Protein AF-A0A2M9P8L9-F1 (afdb_monomer)

Secondary structure (DSSP, 8-state):
--S-SSHHHHHHHHHT---TTTGGG--S-EEEEEETT-GGGTTHHHHHHH-SS-EEEEEE-TTTT--SGGGGGGHHHHHHHHHHHHHHHHT---

Nearest PDB structures (foldseek):
  3fnb-assembly1_B  TM=8.018E-01  e=5.388E-02  Streptococcus mutans UA159
  2dff-assembly1_A  TM=2.702E-01  e=1.595E+00  Thermococcus kodakarensis KOD1
  5o22-assembly1_B  TM=3.209E-01  e=7.350E+00  Escherichia coli K-12
  3v4n-assembly1_A  TM=2.638E-01  e=7.350E+00  Enterococcus faecalis

Solvent-accessible surface area (backbone atoms only — not comparable to full-atom values): 5661 Å² total; per-residue (Å²): 129,94,86,61,97,45,70,68,57,46,50,54,57,55,71,66,73,66,63,80,95,45,48,78,71,55,84,63,79,42,84,40,65,33,23,73,67,18,80,87,30,66,58,41,65,61,50,50,73,59,41,78,49,60,59,46,80,48,80,30,38,62,91,72,44,17,7,39,61,90,20,67,79,26,50,69,62,51,49,54,55,53,49,52,50,47,34,67,72,72,60,65,71,128

pLDDT: mean 93.25, std 9.29, range [46.22, 98.19]

Foldseek 3Di:
DQPDDDDVVVVVVVVPPDCPPPLAVDDAEEEAEAAQAAPVRPCRVVSQVSHPDHYHYYYHYVVNCQRDHNRVRCVVVVCVVVVVVVCVRVVVDD

Structure (mmCIF, N/CA/C/O backbone):
data_AF-A0A2M9P8L9-F1
#
_entry.id   AF-A0A2M9P8L9-F1
#
loop_
_atom_site.group_PDB
_atom_site.id
_atom_site.type_symbol
_atom_site.label_atom_id
_atom_site.label_alt_id
_atom_site.label_comp_id
_atom_site.label_asym_id
_atom_site.label_entity_id
_atom_site.label_seq_id
_atom_site.pdbx_PDB_ins_code
_atom_site.Cartn_x
_atom_site.Cartn_y
_atom_site.Cartn_z
_atom_site.occupancy
_atom_site.B_iso_or_equiv
_atom_site.auth_seq_id
_atom_site.auth_comp_id
_atom_site.auth_asym_id
_atom_site.auth_atom_id
_atom_site.pdbx_PDB_model_num
ATOM 1 N N . MET A 1 1 ? 18.464 -10.864 -5.844 1.00 56.91 1 MET A N 1
ATOM 2 C CA . MET A 1 1 ? 19.270 -10.375 -6.985 1.00 56.91 1 MET A CA 1
ATOM 3 C C . MET A 1 1 ? 18.644 -10.960 -8.244 1.00 56.91 1 MET A C 1
ATOM 5 O O . MET A 1 1 ? 18.354 -12.146 -8.219 1.00 56.91 1 MET A O 1
ATOM 9 N N . GLN A 1 2 ? 18.341 -10.156 -9.269 1.00 66.50 2 GLN A N 1
ATOM 10 C CA . GLN A 1 2 ? 17.488 -10.532 -10.419 1.00 66.50 2 GLN A CA 1
ATOM 11 C C . GLN A 1 2 ? 18.116 -11.552 -11.406 1.00 66.50 2 GLN A C 1
ATOM 13 O O . GLN A 1 2 ? 17.619 -11.706 -12.512 1.00 66.50 2 GLN A O 1
ATOM 18 N N . GLY A 1 3 ? 19.186 -12.264 -11.022 1.00 85.06 3 GLY A N 1
ATOM 19 C CA . GLY A 1 3 ? 19.778 -13.350 -11.821 1.00 85.06 3 GLY A CA 1
ATOM 20 C C . GLY A 1 3 ? 20.474 -12.925 -13.120 1.00 85.06 3 GLY A C 1
ATOM 21 O O . GLY A 1 3 ? 20.647 -13.764 -13.993 1.00 85.06 3 GLY A O 1
ATOM 22 N N . VAL A 1 4 ? 20.842 -11.648 -13.255 1.00 92.06 4 VAL A N 1
ATOM 23 C CA . VAL A 1 4 ? 21.519 -11.077 -14.433 1.00 92.06 4 VAL A CA 1
ATOM 24 C C . VAL A 1 4 ? 22.966 -10.700 -14.113 1.00 92.06 4 VAL A C 1
ATOM 26 O O . VAL A 1 4 ? 23.276 -10.331 -12.978 1.00 92.06 4 VAL A O 1
ATOM 29 N N . ASP A 1 5 ? 23.835 -10.761 -15.121 1.00 91.62 5 ASP A N 1
ATOM 30 C CA . ASP A 1 5 ? 25.294 -10.730 -14.935 1.00 91.62 5 ASP A CA 1
ATOM 31 C C . ASP A 1 5 ? 25.926 -9.336 -15.066 1.00 91.62 5 ASP A C 1
ATOM 33 O O . ASP A 1 5 ? 27.122 -9.164 -14.822 1.00 91.62 5 ASP A O 1
ATOM 37 N N . ASN A 1 6 ? 25.156 -8.318 -15.462 1.00 92.62 6 ASN A N 1
ATOM 38 C CA . ASN A 1 6 ? 25.672 -6.963 -15.634 1.00 92.62 6 ASN A CA 1
ATOM 39 C C . ASN A 1 6 ? 24.650 -5.878 -15.259 1.00 92.62 6 ASN A C 1
ATOM 41 O O . ASN A 1 6 ? 23.447 -6.113 -15.144 1.00 92.62 6 ASN A O 1
ATOM 45 N N . LEU A 1 7 ? 25.166 -4.663 -15.052 1.00 92.69 7 LEU A N 1
ATOM 46 C CA . LEU A 1 7 ? 24.383 -3.514 -14.600 1.00 92.69 7 LEU A CA 1
ATOM 47 C C . LEU A 1 7 ? 23.314 -3.089 -15.613 1.00 92.69 7 LEU A C 1
ATOM 49 O O . LEU A 1 7 ? 22.218 -2.710 -15.211 1.00 92.69 7 LEU A O 1
ATOM 53 N N . THR A 1 8 ? 23.620 -3.139 -16.908 1.00 94.81 8 THR A N 1
ATOM 54 C CA . THR A 1 8 ? 22.683 -2.709 -17.951 1.00 94.81 8 THR A CA 1
ATOM 55 C C . THR A 1 8 ? 21.461 -3.622 -17.986 1.00 94.81 8 THR A C 1
ATOM 57 O O . THR A 1 8 ? 20.335 -3.127 -17.967 1.00 94.81 8 THR A O 1
ATOM 60 N N . ASP A 1 9 ? 21.671 -4.936 -17.927 1.00 94.25 9 ASP A N 1
ATOM 61 C CA . ASP A 1 9 ? 20.589 -5.919 -17.870 1.00 94.25 9 ASP A CA 1
ATOM 62 C C . ASP A 1 9 ? 19.797 -5.798 -16.567 1.00 94.25 9 ASP A C 1
ATOM 64 O O . ASP A 1 9 ? 18.572 -5.900 -16.574 1.00 94.25 9 ASP A O 1
ATOM 68 N N . PHE A 1 10 ? 20.467 -5.498 -15.451 1.00 93.19 10 PHE A N 1
ATOM 69 C CA . PHE A 1 10 ? 19.796 -5.233 -14.179 1.00 93.19 10 PHE A CA 1
ATOM 70 C C . PHE A 1 10 ? 18.882 -4.005 -14.241 1.00 93.19 10 PHE A C 1
ATOM 72 O O . PHE A 1 10 ? 17.762 -4.041 -13.724 1.00 93.19 10 PHE A O 1
ATOM 79 N N . ILE A 1 11 ? 19.329 -2.922 -14.881 1.00 94.62 11 ILE A N 1
ATOM 80 C CA . ILE A 1 11 ? 18.515 -1.718 -15.075 1.00 94.62 11 ILE A CA 1
ATOM 81 C C . ILE A 1 11 ? 17.327 -2.033 -15.987 1.00 94.62 11 ILE A C 1
ATOM 83 O O . ILE A 1 11 ? 16.195 -1.726 -15.623 1.00 94.62 11 ILE A O 1
ATOM 87 N N . ALA A 1 12 ? 17.560 -2.690 -17.127 1.00 93.44 12 ALA A N 1
ATOM 88 C CA . ALA A 1 12 ? 16.502 -3.047 -18.069 1.00 93.44 12 ALA A CA 1
ATOM 89 C C . ALA A 1 12 ? 15.434 -3.941 -17.419 1.00 93.44 12 ALA A C 1
ATOM 91 O O . ALA A 1 12 ? 14.239 -3.662 -17.529 1.00 93.44 12 ALA A O 1
ATOM 92 N N . ALA A 1 13 ? 15.858 -4.968 -16.678 1.00 92.94 13 ALA A N 1
ATOM 93 C CA . ALA A 1 13 ? 14.958 -5.858 -15.955 1.00 92.94 13 ALA A CA 1
ATOM 94 C C . ALA A 1 13 ? 14.189 -5.126 -14.844 1.00 92.94 13 ALA A C 1
ATOM 96 O O . ALA A 1 13 ? 12.991 -5.347 -14.679 1.00 92.94 13 ALA A O 1
ATOM 97 N N . SER A 1 14 ? 14.831 -4.193 -14.135 1.00 92.56 14 SER A N 1
ATOM 98 C CA . SER A 1 14 ? 14.160 -3.369 -13.123 1.00 92.56 14 SER A CA 1
ATOM 99 C C . SER A 1 14 ? 13.121 -2.425 -13.731 1.00 92.56 14 SER A C 1
ATOM 101 O O . SER A 1 14 ? 12.041 -2.275 -13.167 1.00 92.56 14 SER A O 1
ATOM 103 N N . CYS A 1 15 ? 13.400 -1.827 -14.893 1.00 92.50 15 CYS A N 1
ATOM 104 C CA . CYS A 1 15 ? 12.443 -0.980 -15.610 1.00 92.50 15 CYS A CA 1
ATOM 105 C C . CYS A 1 15 ? 11.215 -1.755 -16.113 1.00 92.50 15 CYS A C 1
ATOM 107 O O . CYS A 1 15 ? 10.153 -1.162 -16.266 1.00 92.50 15 CYS A O 1
ATOM 109 N N . ALA A 1 16 ? 11.339 -3.065 -16.341 1.00 92.06 16 ALA A N 1
ATOM 110 C CA . ALA A 1 16 ? 10.226 -3.916 -16.758 1.00 92.06 16 ALA A CA 1
ATOM 111 C C . ALA A 1 16 ? 9.277 -4.314 -15.606 1.00 92.06 16 ALA A C 1
ATOM 113 O O . ALA A 1 16 ? 8.229 -4.909 -15.859 1.00 92.06 16 ALA A O 1
ATOM 114 N N . LEU A 1 17 ? 9.612 -4.009 -14.344 1.00 91.44 17 LEU A N 1
ATOM 115 C CA . LEU A 1 17 ? 8.781 -4.321 -13.175 1.00 91.44 17 LEU A CA 1
ATOM 116 C C . LEU A 1 17 ? 7.647 -3.299 -13.005 1.00 91.44 17 LEU A C 1
ATOM 118 O O . LEU A 1 17 ? 7.681 -2.451 -12.113 1.00 91.44 17 LEU A O 1
ATOM 122 N N . THR A 1 18 ? 6.629 -3.398 -13.856 1.00 93.81 18 THR A N 1
ATOM 123 C CA . THR A 1 18 ? 5.430 -2.548 -13.817 1.00 93.81 18 THR A CA 1
ATOM 124 C C . THR A 1 18 ? 4.163 -3.374 -13.568 1.00 93.81 18 THR A C 1
ATOM 126 O O . THR A 1 18 ? 4.154 -4.600 -13.694 1.00 93.81 18 THR A O 1
ATOM 129 N N . LEU A 1 19 ? 3.069 -2.699 -13.198 1.00 93.12 19 LEU A N 1
ATOM 130 C CA . LEU A 1 19 ? 1.730 -3.302 -13.101 1.00 93.12 19 LEU A CA 1
ATOM 131 C C . LEU A 1 19 ? 0.919 -3.166 -14.404 1.00 93.12 19 LEU A C 1
ATOM 133 O O . LEU A 1 19 ? -0.252 -3.553 -14.445 1.00 93.12 19 LEU A O 1
ATOM 137 N N . GLU A 1 20 ? 1.519 -2.625 -15.467 1.00 92.38 20 GLU A N 1
ATOM 138 C CA . GLU A 1 20 ? 0.839 -2.341 -16.733 1.00 92.38 20 GLU A CA 1
ATOM 139 C C . GLU A 1 20 ? 0.213 -3.607 -17.327 1.00 92.38 20 GLU A C 1
ATOM 141 O O . GLU A 1 20 ? 0.858 -4.646 -17.467 1.00 92.38 20 GLU A O 1
ATOM 146 N N . GLY A 1 21 ? -1.080 -3.532 -17.649 1.00 94.06 21 GLY A N 1
ATOM 147 C CA . GLY A 1 21 ? -1.838 -4.664 -18.188 1.00 94.06 21 GLY A CA 1
ATOM 148 C C . GLY A 1 21 ? -2.088 -5.810 -17.199 1.00 94.06 21 GLY A C 1
ATOM 149 O O . GLY A 1 21 ? -2.637 -6.827 -17.608 1.00 94.06 21 GLY A O 1
ATOM 150 N N . ARG A 1 22 ? -1.707 -5.672 -15.918 1.00 95.75 22 ARG A N 1
ATOM 151 C CA . ARG A 1 22 ? -1.843 -6.724 -14.888 1.00 95.75 22 ARG A CA 1
ATOM 152 C C . ARG A 1 22 ? -2.791 -6.365 -13.751 1.00 95.75 22 ARG A C 1
ATOM 154 O O . ARG A 1 22 ? -3.267 -7.260 -13.062 1.00 95.75 22 ARG A O 1
ATOM 161 N N . VAL A 1 23 ? -3.116 -5.083 -13.563 1.00 96.44 23 VAL A N 1
ATOM 162 C CA . VAL A 1 23 ? -4.073 -4.634 -12.525 1.00 96.44 23 VAL A CA 1
ATOM 163 C C . VAL A 1 23 ? -5.419 -5.353 -12.659 1.00 96.44 23 VAL A C 1
ATOM 165 O O . VAL A 1 23 ? -6.012 -5.780 -11.668 1.00 96.44 23 VAL A O 1
ATOM 168 N N . ALA A 1 24 ? -5.855 -5.576 -13.901 1.00 95.81 24 ALA A N 1
ATOM 169 C CA . ALA A 1 24 ? -7.086 -6.279 -14.219 1.00 95.81 24 ALA A CA 1
ATOM 170 C C . ALA A 1 24 ? -7.083 -7.763 -13.827 1.00 95.81 24 ALA A C 1
ATOM 172 O O . ALA A 1 24 ? -8.143 -8.367 -13.925 1.00 95.81 24 ALA A O 1
ATOM 173 N N . ASP A 1 25 ? -5.973 -8.357 -13.382 1.00 97.00 25 ASP A N 1
ATOM 174 C CA . ASP A 1 25 ? -5.911 -9.744 -12.894 1.00 97.00 25 ASP A CA 1
ATOM 175 C C . ASP A 1 25 ? -6.099 -9.848 -11.373 1.00 97.00 25 ASP A C 1
ATOM 177 O O . ASP A 1 25 ? -6.252 -10.944 -10.833 1.00 97.00 25 ASP A O 1
ATOM 181 N N . ILE A 1 26 ? -6.121 -8.721 -10.659 1.00 97.12 26 ILE A N 1
ATOM 182 C CA . ILE A 1 26 ? -6.302 -8.697 -9.208 1.00 97.12 26 ILE A CA 1
ATOM 183 C C . ILE A 1 26 ? -7.779 -8.984 -8.888 1.00 97.12 26 ILE A C 1
ATOM 185 O O . ILE A 1 26 ? -8.689 -8.392 -9.470 1.00 97.12 26 ILE A O 1
ATOM 189 N N . ARG A 1 27 ? -8.036 -9.956 -8.003 1.00 96.12 27 ARG A N 1
ATOM 190 C CA . ARG A 1 27 ? -9.392 -10.475 -7.698 1.00 96.12 27 ARG A CA 1
ATOM 191 C C . ARG A 1 27 ? -9.750 -10.469 -6.212 1.00 96.12 27 ARG A C 1
ATOM 193 O O . ARG A 1 27 ? -10.849 -10.881 -5.856 1.00 96.12 27 ARG A O 1
ATOM 200 N N . CYS A 1 28 ? -8.840 -10.033 -5.351 1.00 96.12 28 CYS A N 1
ATOM 201 C CA . CYS A 1 28 ? -9.050 -9.939 -3.910 1.00 96.12 28 CYS A CA 1
ATOM 202 C C . CYS A 1 28 ? -9.224 -8.476 -3.472 1.00 96.12 28 CYS A C 1
ATOM 204 O O . CYS A 1 28 ? -8.831 -7.572 -4.213 1.00 96.12 28 CYS A O 1
ATOM 206 N N . PRO A 1 29 ? -9.791 -8.229 -2.276 1.00 97.31 29 PRO A N 1
ATOM 207 C CA . PRO A 1 29 ? -9.741 -6.911 -1.655 1.00 97.31 29 PRO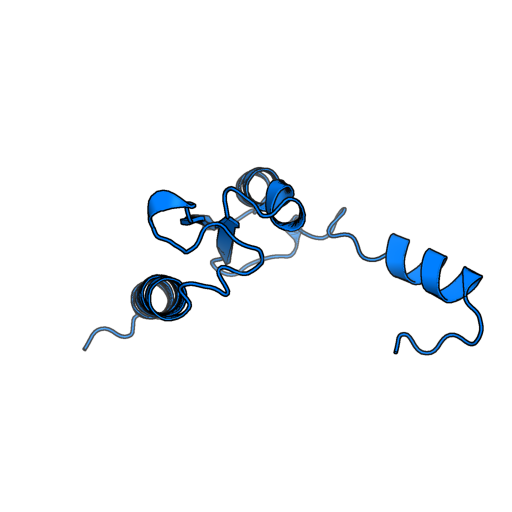 A CA 1
ATOM 208 C C . PRO A 1 29 ? -8.293 -6.440 -1.486 1.00 97.31 29 PRO A C 1
ATOM 210 O O . PRO A 1 29 ? -7.427 -7.221 -1.082 1.00 97.31 29 PRO A O 1
ATOM 213 N N . VAL A 1 30 ? -8.032 -5.164 -1.772 1.00 97.88 30 VAL A N 1
ATOM 214 C CA . VAL A 1 30 ? -6.686 -4.583 -1.705 1.00 97.88 30 VAL A CA 1
ATOM 215 C C . VAL A 1 30 ? -6.654 -3.412 -0.734 1.00 97.88 30 VAL A C 1
ATOM 217 O O . VAL A 1 30 ? -7.447 -2.477 -0.841 1.00 97.88 30 VAL A O 1
ATOM 220 N N . LEU A 1 31 ? -5.678 -3.434 0.171 1.00 98.12 31 LEU A N 1
ATOM 221 C CA . LEU A 1 31 ? -5.285 -2.278 0.964 1.00 98.12 31 LEU A CA 1
ATOM 222 C C . LEU A 1 31 ? -4.058 -1.617 0.341 1.00 98.12 31 LEU A C 1
ATOM 224 O O . LEU A 1 31 ? -3.025 -2.256 0.148 1.00 98.12 31 LEU A O 1
ATOM 228 N N . LEU A 1 32 ? -4.162 -0.322 0.078 1.00 97.81 32 LEU A N 1
ATOM 229 C CA . LEU A 1 32 ? -3.085 0.533 -0.395 1.00 97.81 32 LEU A CA 1
ATOM 230 C C . LEU A 1 32 ? -2.757 1.560 0.686 1.00 97.81 32 LEU A C 1
ATOM 232 O O . LEU A 1 32 ? -3.640 2.052 1.391 1.00 97.81 32 LEU A O 1
ATOM 236 N N . THR A 1 33 ? -1.482 1.913 0.806 1.00 97.31 33 THR A N 1
ATOM 237 C CA . THR A 1 33 ? -1.019 2.926 1.758 1.00 97.31 33 THR A CA 1
ATOM 238 C C . THR A 1 33 ? -0.238 4.006 1.034 1.00 97.31 33 THR A C 1
ATOM 240 O O . THR A 1 33 ? 0.612 3.699 0.200 1.00 97.31 33 THR A O 1
ATOM 243 N N . THR A 1 34 ? -0.474 5.259 1.399 1.00 97.50 34 THR A N 1
ATOM 244 C CA . THR A 1 34 ? 0.341 6.396 0.973 1.00 97.50 34 THR A CA 1
ATOM 245 C C . THR A 1 34 ? 0.756 7.233 2.171 1.00 97.50 34 THR A C 1
ATOM 247 O O . THR A 1 34 ? 0.005 7.356 3.140 1.00 97.50 34 THR A O 1
ATOM 250 N N . ALA A 1 35 ? 1.962 7.785 2.116 1.00 97.19 35 ALA A N 1
ATOM 251 C CA . ALA A 1 35 ? 2.510 8.640 3.154 1.00 97.19 35 ALA A CA 1
ATOM 252 C C . ALA A 1 35 ? 2.919 9.990 2.550 1.00 97.19 35 ALA A C 1
ATOM 254 O O . ALA A 1 35 ? 3.496 10.047 1.466 1.00 97.19 35 ALA A O 1
ATOM 255 N N . GLU A 1 36 ? 2.594 11.080 3.246 1.00 96.38 36 GLU A N 1
ATOM 256 C CA . GLU A 1 36 ? 2.734 12.469 2.775 1.00 96.38 36 GLU A CA 1
ATOM 257 C C . GLU A 1 36 ? 4.132 12.796 2.217 1.00 96.38 36 GLU A C 1
ATOM 259 O O . GLU A 1 36 ? 4.264 13.454 1.186 1.00 96.38 36 GLU A O 1
ATOM 264 N N . GLY A 1 37 ? 5.177 12.308 2.882 1.00 95.06 37 GLY A N 1
ATOM 265 C CA . GLY A 1 37 ? 6.578 12.482 2.518 1.00 95.06 37 GLY A CA 1
ATOM 266 C C . GLY A 1 37 ? 7.187 11.298 1.764 1.00 95.06 37 GLY A C 1
ATOM 267 O O . GLY A 1 37 ? 8.412 11.213 1.707 1.00 95.06 37 GLY A O 1
ATOM 268 N N . ASP A 1 38 ? 6.381 10.386 1.203 1.00 96.00 38 ASP A N 1
ATOM 269 C CA . ASP A 1 38 ? 6.846 9.211 0.454 1.00 96.00 38 ASP A CA 1
ATOM 270 C C . ASP A 1 38 ? 6.528 9.311 -1.050 1.00 96.00 38 ASP A C 1
ATOM 272 O O . ASP A 1 38 ? 5.440 8.916 -1.495 1.00 96.00 38 ASP A O 1
ATOM 276 N N . PRO A 1 39 ? 7.487 9.775 -1.876 1.00 94.25 39 PRO A N 1
ATOM 277 C CA . PRO A 1 39 ? 7.323 9.850 -3.322 1.00 94.25 39 PRO A CA 1
ATOM 278 C C . PRO A 1 39 ? 7.044 8.504 -3.992 1.00 94.25 39 PRO A C 1
ATOM 280 O O . PRO A 1 39 ? 6.380 8.492 -5.027 1.00 94.25 39 PRO A O 1
ATOM 283 N N . MET A 1 40 ? 7.520 7.389 -3.424 1.00 92.75 40 MET A N 1
ATOM 284 C CA . MET A 1 40 ? 7.307 6.058 -4.001 1.00 92.75 40 MET A CA 1
ATOM 285 C C . MET A 1 40 ? 5.846 5.618 -3.876 1.00 92.75 40 MET A C 1
ATOM 287 O O . MET A 1 40 ? 5.373 4.811 -4.670 1.00 92.75 40 MET A O 1
ATOM 291 N N . SER A 1 41 ? 5.106 6.189 -2.922 1.00 94.38 41 SER A N 1
ATOM 292 C CA . SER A 1 41 ? 3.701 5.854 -2.682 1.00 94.38 41 SER A CA 1
ATOM 293 C C . SER A 1 41 ? 2.704 6.641 -3.542 1.00 94.38 41 SER A C 1
ATOM 295 O O . SER A 1 41 ? 1.510 6.346 -3.517 1.00 94.38 41 SER A O 1
ATOM 297 N N . LYS A 1 42 ? 3.161 7.625 -4.333 1.00 90.94 42 LYS A N 1
ATOM 298 C CA . LYS A 1 42 ? 2.285 8.528 -5.109 1.00 90.94 42 LYS A CA 1
ATOM 299 C C . LYS A 1 42 ? 1.376 7.808 -6.111 1.00 90.94 42 LYS A C 1
ATOM 301 O O . LYS A 1 42 ? 0.302 8.311 -6.422 1.00 90.94 42 LYS A O 1
ATOM 306 N N . GLY A 1 43 ? 1.787 6.637 -6.601 1.00 94.69 43 GLY A N 1
ATOM 307 C CA . GLY A 1 43 ? 0.989 5.827 -7.527 1.00 94.69 43 GLY A CA 1
ATOM 308 C C . GLY A 1 43 ? -0.204 5.110 -6.883 1.00 94.69 43 GLY A C 1
ATOM 309 O O . GLY A 1 43 ? -1.066 4.619 -7.606 1.00 94.69 43 GLY A O 1
ATOM 310 N N . ALA A 1 44 ? -0.287 5.054 -5.548 1.00 96.25 44 ALA A N 1
ATOM 311 C CA . ALA A 1 44 ? -1.308 4.282 -4.839 1.00 96.25 44 ALA A CA 1
ATOM 312 C C . ALA A 1 44 ? -2.740 4.736 -5.163 1.00 96.25 44 ALA A C 1
ATOM 314 O O . ALA A 1 44 ? -3.623 3.903 -5.325 1.00 96.25 44 ALA A O 1
ATOM 315 N N . GLU A 1 45 ? -2.980 6.042 -5.296 1.00 95.25 45 GLU A N 1
ATOM 316 C CA . GLU A 1 45 ? -4.308 6.572 -5.634 1.00 95.25 45 GLU A CA 1
ATOM 317 C C . GLU A 1 45 ? -4.768 6.181 -7.035 1.00 95.25 45 GLU A C 1
ATOM 319 O O . GLU A 1 45 ? -5.906 5.750 -7.209 1.00 95.25 45 GLU A O 1
ATOM 324 N N . ALA A 1 46 ? -3.878 6.307 -8.022 1.00 95.38 46 ALA A N 1
ATOM 325 C CA . ALA A 1 46 ? -4.174 5.921 -9.395 1.00 95.38 46 ALA A CA 1
ATOM 326 C C . ALA A 1 46 ? -4.454 4.415 -9.480 1.00 95.38 46 ALA A C 1
ATOM 328 O O . ALA A 1 46 ? -5.465 4.007 -10.043 1.00 95.38 46 ALA A O 1
ATOM 329 N N . LEU A 1 47 ? -3.628 3.597 -8.819 1.00 96.19 47 LEU A N 1
ATOM 330 C CA . LEU A 1 47 ? -3.839 2.153 -8.755 1.00 96.19 47 LEU A CA 1
ATOM 331 C C . LEU A 1 47 ? -5.170 1.793 -8.079 1.00 96.19 47 LEU A C 1
ATOM 333 O O . LEU A 1 47 ? -5.873 0.910 -8.559 1.00 96.19 47 LEU A O 1
ATOM 337 N N . ALA A 1 48 ? -5.546 2.483 -6.996 1.00 96.25 48 ALA A N 1
ATOM 338 C CA . ALA A 1 48 ? -6.828 2.262 -6.327 1.00 96.25 48 ALA A CA 1
ATOM 339 C C . ALA A 1 48 ? -8.022 2.471 -7.273 1.00 96.25 48 ALA A C 1
ATOM 341 O O . ALA A 1 48 ? -9.001 1.736 -7.183 1.00 96.25 48 ALA A O 1
ATOM 342 N N . ALA A 1 49 ? -7.929 3.449 -8.178 1.00 95.19 49 ALA A N 1
ATOM 343 C CA . ALA A 1 49 ? -8.965 3.743 -9.165 1.00 95.19 49 ALA A CA 1
ATOM 344 C C . ALA A 1 49 ? -9.014 2.732 -10.327 1.00 95.19 49 ALA A C 1
ATOM 346 O O . ALA A 1 49 ? -10.061 2.577 -10.950 1.00 95.19 49 ALA A O 1
ATOM 347 N N . GLU A 1 50 ? -7.903 2.053 -10.622 1.00 96.25 50 GLU A N 1
ATOM 348 C CA . GLU A 1 50 ? -7.807 1.052 -11.695 1.00 96.25 50 GLU A CA 1
ATOM 349 C C . GLU A 1 50 ? -8.173 -0.371 -11.246 1.00 96.25 50 GLU A C 1
ATOM 351 O O . GLU A 1 50 ? -8.415 -1.244 -12.084 1.00 96.25 50 GLU A O 1
ATOM 356 N N . LEU A 1 51 ? -8.200 -0.633 -9.937 1.00 97.06 51 LEU A N 1
ATOM 357 C CA . LEU A 1 51 ? -8.514 -1.957 -9.409 1.00 97.06 51 LEU A CA 1
ATOM 358 C C . LEU A 1 51 ? -9.952 -2.379 -9.767 1.00 97.06 51 LEU A C 1
ATOM 360 O O . LEU A 1 51 ? -10.896 -1.622 -9.550 1.00 97.06 51 LEU A O 1
ATOM 364 N N . PRO A 1 52 ? -10.161 -3.621 -10.245 1.00 96.25 52 PRO A N 1
ATOM 365 C CA . PRO A 1 52 ? -11.489 -4.102 -10.639 1.00 96.25 52 PRO A CA 1
ATOM 366 C C . PRO A 1 52 ? -12.390 -4.481 -9.448 1.00 96.25 52 PRO A C 1
ATOM 368 O O . PRO A 1 52 ? -13.547 -4.846 -9.647 1.00 96.25 52 PRO A O 1
ATOM 371 N N . GLY A 1 53 ? -11.860 -4.462 -8.222 1.00 94.56 53 GLY A N 1
ATOM 372 C CA . GLY A 1 53 ? -12.537 -4.904 -7.003 1.00 94.56 53 GLY A CA 1
ATOM 373 C C . GLY A 1 53 ? -12.379 -3.913 -5.844 1.00 94.56 53 GLY A C 1
ATOM 374 O O . GLY A 1 53 ? -11.911 -2.795 -6.049 1.00 94.56 53 GLY A O 1
ATOM 375 N N . PRO A 1 54 ? -12.764 -4.305 -4.614 1.00 95.44 54 PRO A N 1
ATOM 376 C CA . PRO A 1 54 ? -12.700 -3.423 -3.453 1.00 95.44 54 PRO A CA 1
ATOM 377 C C . PRO A 1 54 ? -11.270 -2.951 -3.168 1.00 95.44 54 PRO A C 1
ATOM 379 O O . PRO A 1 54 ? -10.369 -3.766 -2.957 1.00 95.44 54 PRO A O 1
ATOM 382 N N . ALA A 1 55 ? -11.089 -1.633 -3.112 1.00 97.31 55 ALA A N 1
ATOM 383 C CA . ALA A 1 55 ? -9.830 -0.992 -2.768 1.00 97.31 55 ALA A CA 1
ATOM 384 C C . ALA A 1 55 ? -10.024 -0.065 -1.563 1.00 97.31 55 ALA A C 1
ATOM 386 O O . ALA A 1 55 ? -10.941 0.755 -1.525 1.00 97.31 55 ALA A O 1
ATOM 387 N N . THR A 1 56 ? -9.143 -0.179 -0.577 1.00 98.19 56 THR A N 1
ATOM 388 C CA . THR A 1 56 ? -9.062 0.737 0.562 1.00 98.19 56 THR A CA 1
ATOM 389 C C . THR A 1 56 ? -7.742 1.484 0.489 1.00 98.19 56 THR A C 1
ATOM 391 O O . THR A 1 56 ? -6.693 0.869 0.320 1.00 98.19 56 THR A O 1
ATOM 394 N N . LEU A 1 57 ? -7.776 2.808 0.635 1.00 97.94 57 LEU A N 1
ATOM 395 C CA 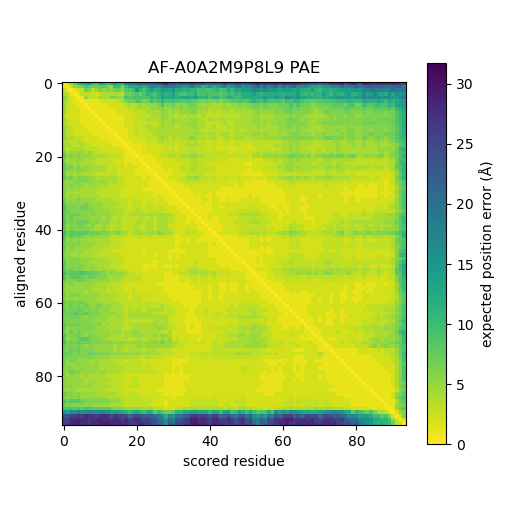. LEU A 1 57 ? -6.577 3.641 0.655 1.00 97.94 57 LEU A CA 1
ATOM 396 C C . LEU A 1 57 ? -6.404 4.290 2.028 1.00 97.94 57 LEU A C 1
ATOM 398 O O . LEU A 1 57 ? -7.229 5.103 2.444 1.00 97.94 57 LEU A O 1
ATOM 402 N N . LEU A 1 58 ? -5.298 3.983 2.702 1.00 97.62 58 LEU A N 1
ATOM 403 C CA . LEU A 1 58 ? -4.894 4.644 3.939 1.00 97.62 58 LEU A CA 1
ATOM 404 C C . LEU A 1 58 ? -3.846 5.711 3.659 1.00 97.62 58 LEU A C 1
ATOM 406 O O . LEU A 1 58 ? -2.848 5.467 2.981 1.00 97.62 58 LEU A O 1
ATOM 410 N N . ARG A 1 59 ? -4.061 6.891 4.234 1.00 97.50 59 ARG A N 1
ATOM 411 C CA . ARG A 1 59 ? -3.150 8.030 4.138 1.00 97.50 59 ARG A CA 1
ATOM 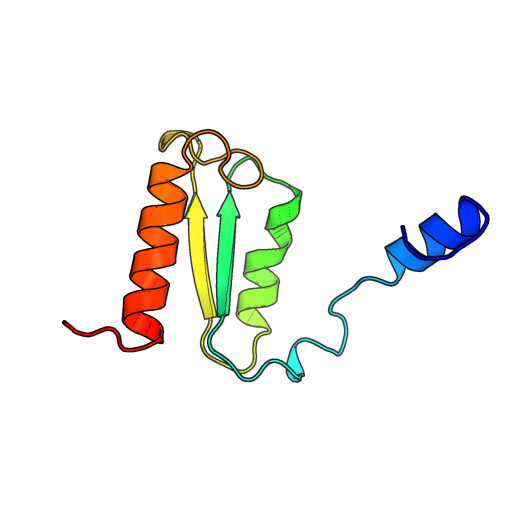412 C C . ARG A 1 59 ? -2.478 8.246 5.486 1.00 97.50 59 ARG A C 1
ATOM 414 O O . ARG A 1 59 ? -3.156 8.278 6.513 1.00 97.50 59 ARG A O 1
ATOM 421 N N . PHE A 1 60 ? -1.163 8.392 5.469 1.00 97.44 60 PHE A N 1
ATOM 422 C CA . PHE A 1 60 ? -0.350 8.686 6.638 1.00 97.44 60 PHE A CA 1
ATOM 423 C C . PHE A 1 60 ? 0.285 10.060 6.497 1.00 97.44 60 PHE A C 1
ATOM 425 O O . PHE A 1 60 ? 0.824 10.411 5.447 1.00 97.44 60 PHE A O 1
ATOM 432 N N . THR A 1 61 ? 0.226 10.840 7.566 1.00 97.56 61 THR A N 1
ATOM 433 C CA . THR A 1 61 ? 0.688 12.229 7.557 1.00 97.56 61 THR A CA 1
ATOM 434 C C . THR A 1 61 ? 1.922 12.419 8.423 1.00 97.56 61 THR A C 1
ATOM 436 O O . THR A 1 61 ? 2.194 11.662 9.364 1.00 97.56 61 THR A O 1
ATOM 439 N N . SER A 1 62 ? 2.674 13.476 8.132 1.00 96.94 62 SER A N 1
ATOM 440 C CA . SER A 1 62 ? 3.808 13.898 8.953 1.00 96.94 62 SER A CA 1
ATOM 441 C C . SER A 1 62 ? 3.356 14.304 10.358 1.00 96.94 62 SER A C 1
ATOM 443 O O . SER A 1 62 ? 4.057 14.024 11.329 1.00 96.94 62 SER A O 1
ATOM 445 N N . ALA A 1 63 ? 2.157 14.886 10.485 1.00 97.69 63 ALA A N 1
ATOM 446 C CA . ALA A 1 63 ? 1.553 15.258 11.767 1.00 97.69 63 ALA A CA 1
ATOM 447 C C . ALA A 1 63 ? 1.279 14.044 12.675 1.00 97.69 63 ALA A C 1
ATOM 449 O O . ALA A 1 63 ? 1.401 14.136 13.893 1.00 97.69 63 ALA A O 1
ATOM 450 N N . GLU A 1 64 ? 0.970 12.886 12.090 1.00 96.94 64 GLU A N 1
ATOM 451 C CA . GLU A 1 64 ? 0.824 11.614 12.810 1.00 96.94 64 GLU A CA 1
ATOM 452 C C . GLU A 1 64 ? 2.172 10.924 13.095 1.00 96.94 64 GLU A C 1
ATOM 454 O O . GLU A 1 64 ? 2.207 9.831 13.664 1.00 96.94 64 GLU A O 1
ATOM 459 N N . GLY A 1 65 ? 3.293 11.516 12.669 1.00 96.69 65 GLY A N 1
ATOM 460 C CA . GLY A 1 65 ? 4.621 10.903 12.738 1.00 96.69 65 GLY A CA 1
ATOM 461 C C . GLY A 1 65 ? 4.793 9.692 11.813 1.00 96.69 65 GLY A C 1
ATOM 462 O O . GLY A 1 65 ? 5.725 8.916 12.006 1.00 96.69 65 GLY A O 1
ATOM 463 N N . ALA A 1 66 ? 3.896 9.509 10.839 1.00 96.81 66 ALA A N 1
ATOM 464 C CA . ALA A 1 66 ? 3.831 8.342 9.953 1.00 96.81 66 ALA A CA 1
ATOM 465 C C . ALA A 1 66 ? 4.014 8.698 8.464 1.00 96.81 66 ALA A C 1
ATOM 467 O O . ALA A 1 66 ? 3.846 7.842 7.598 1.00 96.81 66 ALA A O 1
ATOM 468 N N . GLY A 1 67 ? 4.315 9.963 8.164 1.00 95.62 67 GLY A N 1
ATOM 469 C CA . GLY A 1 67 ? 4.416 10.490 6.804 1.00 95.62 67 GLY A CA 1
ATOM 470 C C . GLY A 1 67 ? 5.697 10.120 6.055 1.00 95.62 67 GLY A C 1
ATOM 471 O O . GLY A 1 67 ? 5.845 10.532 4.912 1.00 95.62 67 GLY A O 1
ATOM 472 N N . ASP A 1 68 ? 6.633 9.389 6.660 1.00 94.81 68 ASP A N 1
ATOM 473 C CA . ASP A 1 68 ? 7.868 8.963 6.002 1.00 94.81 68 ASP A CA 1
ATOM 474 C C . ASP A 1 68 ? 7.676 7.705 5.143 1.00 94.81 68 ASP A C 1
ATOM 476 O O . ASP A 1 68 ? 6.630 7.055 5.172 1.00 94.81 68 ASP A O 1
ATOM 480 N N . HIS A 1 69 ? 8.704 7.357 4.363 1.00 95.12 69 HIS A N 1
ATOM 481 C CA . HIS A 1 69 ? 8.685 6.154 3.537 1.00 95.12 69 HIS A CA 1
ATOM 482 C C . HIS A 1 69 ? 8.344 4.922 4.376 1.00 95.12 69 HIS A C 1
ATOM 484 O O . HIS A 1 69 ? 8.959 4.689 5.418 1.00 95.12 69 HIS A O 1
ATOM 490 N N . CYS A 1 70 ? 7.353 4.148 3.928 1.00 92.12 70 CYS A N 1
ATOM 491 C CA . CYS A 1 70 ? 6.819 2.988 4.653 1.00 92.12 70 CYS A CA 1
ATOM 492 C C . CYS A 1 70 ? 6.329 3.280 6.090 1.00 92.12 70 CYS A C 1
ATOM 494 O O . CYS A 1 70 ? 6.246 2.355 6.907 1.00 92.12 70 CYS A O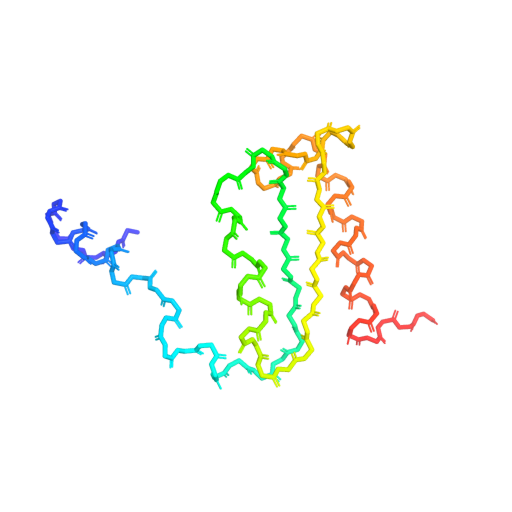 1
ATOM 496 N N . SER A 1 71 ? 6.042 4.542 6.430 1.00 94.75 71 SER A N 1
ATOM 497 C CA . SER A 1 71 ? 5.619 4.966 7.772 1.00 94.75 71 SER A CA 1
ATOM 498 C C . SER A 1 71 ? 6.555 4.467 8.885 1.00 94.75 71 SER A C 1
ATOM 500 O O . SER A 1 71 ? 6.113 4.056 9.967 1.00 94.75 71 SER A O 1
ATOM 502 N N . MET A 1 72 ? 7.864 4.434 8.606 1.00 92.94 72 MET A N 1
ATOM 503 C CA . MET 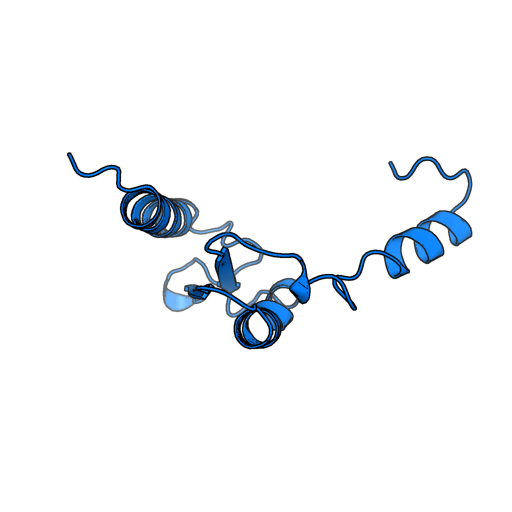A 1 72 ? 8.892 3.852 9.474 1.00 92.94 72 MET A CA 1
ATOM 504 C C . MET A 1 72 ? 8.918 4.477 10.872 1.00 92.94 72 MET A C 1
ATOM 506 O O . MET A 1 72 ? 9.172 3.767 11.846 1.00 92.94 72 MET A O 1
ATOM 510 N N . ARG A 1 73 ? 8.622 5.774 11.005 1.00 95.19 73 ARG A N 1
ATOM 511 C CA . ARG A 1 73 ? 8.677 6.485 12.295 1.00 95.19 73 ARG A CA 1
ATOM 512 C C . ARG A 1 73 ? 7.482 6.243 13.215 1.00 95.19 73 ARG A C 1
ATOM 514 O O . ARG A 1 73 ? 7.601 6.487 14.414 1.00 95.19 73 ARG A O 1
ATOM 521 N N . ASN A 1 74 ? 6.373 5.702 12.712 1.00 97.19 74 ASN A N 1
ATOM 522 C CA . ASN A 1 74 ? 5.220 5.332 13.537 1.00 97.19 74 ASN A CA 1
ATOM 523 C C . ASN A 1 74 ? 4.594 4.012 13.069 1.00 97.19 74 ASN A C 1
ATOM 525 O O . ASN A 1 74 ? 3.423 3.918 12.687 1.00 97.19 74 ASN A O 1
ATOM 529 N N . ARG A 1 75 ? 5.400 2.948 13.148 1.00 95.75 75 ARG A N 1
ATOM 530 C CA . ARG A 1 75 ? 4.983 1.579 12.811 1.00 95.75 75 ARG A CA 1
ATOM 531 C C . ARG A 1 75 ? 3.826 1.068 13.655 1.00 95.75 75 ARG A C 1
ATOM 533 O O . ARG A 1 75 ? 3.045 0.261 13.166 1.00 95.75 75 ARG A O 1
ATOM 540 N N . THR A 1 76 ? 3.679 1.552 14.885 1.00 97.62 76 THR A N 1
ATOM 541 C CA . THR A 1 76 ? 2.532 1.215 15.734 1.00 97.62 76 THR A CA 1
ATOM 542 C C . THR A 1 76 ? 1.223 1.687 15.107 1.00 97.62 76 THR A C 1
ATOM 544 O O . THR A 1 76 ? 0.275 0.907 15.044 1.00 97.62 76 THR A O 1
ATOM 547 N N . LEU A 1 77 ? 1.157 2.930 14.613 1.00 97.94 77 LEU A N 1
ATOM 548 C CA . LEU A 1 77 ? -0.036 3.445 13.937 1.00 97.94 77 LEU A CA 1
ATOM 549 C C . LEU A 1 77 ? -0.315 2.697 12.629 1.00 97.94 77 LEU A C 1
ATOM 551 O O . LEU A 1 77 ? -1.456 2.296 12.403 1.00 97.94 77 LEU A O 1
ATOM 555 N N . LEU A 1 78 ? 0.721 2.472 11.810 1.00 97.69 78 LEU A N 1
ATOM 556 C CA . LEU A 1 78 ? 0.617 1.682 10.579 1.00 97.69 78 LEU A CA 1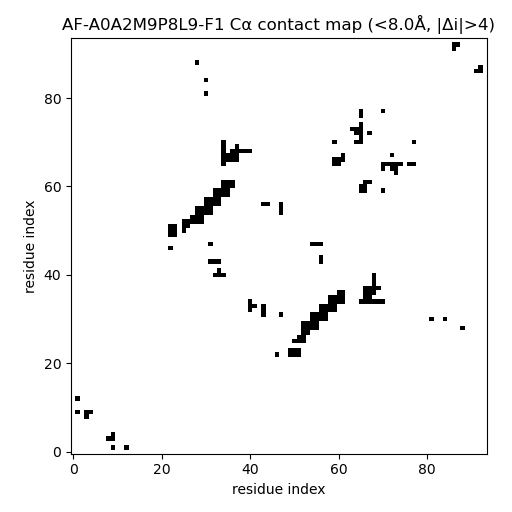
ATOM 557 C C . LEU A 1 78 ? 0.026 0.300 10.870 1.00 97.69 78 LEU A C 1
ATOM 559 O O . LEU A 1 78 ? -1.012 -0.058 10.319 1.00 97.69 78 LEU A O 1
ATOM 563 N N .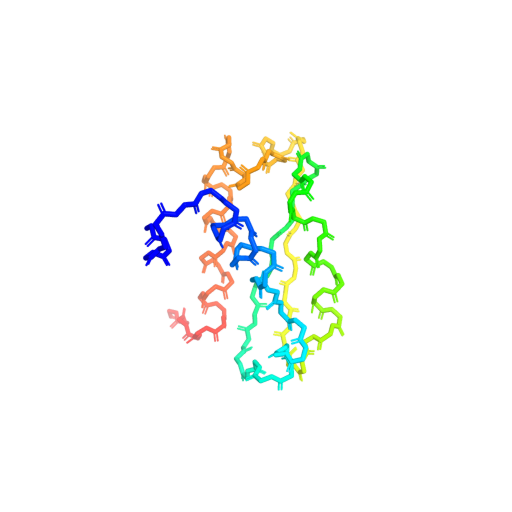 ASN A 1 79 ? 0.656 -0.453 11.775 1.00 97.56 79 ASN A N 1
ATOM 564 C CA . ASN A 1 79 ? 0.250 -1.816 12.094 1.00 97.56 79 ASN A CA 1
ATOM 565 C C . ASN A 1 79 ? -1.176 -1.854 12.650 1.00 97.56 79 ASN A C 1
ATOM 567 O O . ASN A 1 79 ? -1.947 -2.708 12.239 1.00 97.56 79 ASN A O 1
ATOM 571 N N . ARG A 1 80 ? -1.559 -0.920 13.532 1.00 98.00 80 ARG A N 1
ATOM 572 C CA . ARG A 1 80 ? -2.933 -0.855 14.058 1.00 98.00 80 ARG A CA 1
ATOM 573 C C . ARG A 1 80 ? -3.972 -0.711 12.948 1.00 98.00 80 ARG A C 1
ATOM 575 O O . ARG A 1 80 ? -4.951 -1.442 12.957 1.00 98.00 80 ARG A O 1
ATOM 582 N N . ARG A 1 81 ? -3.762 0.207 11.998 1.00 98.12 81 ARG A N 1
ATOM 583 C CA . ARG A 1 81 ? -4.716 0.444 10.900 1.00 98.12 81 ARG A CA 1
ATOM 584 C C . ARG A 1 81 ? -4.757 -0.719 9.908 1.00 98.12 81 ARG A C 1
ATOM 586 O O . ARG A 1 81 ? -5.836 -1.111 9.487 1.00 98.12 81 ARG A O 1
ATOM 593 N N . VAL A 1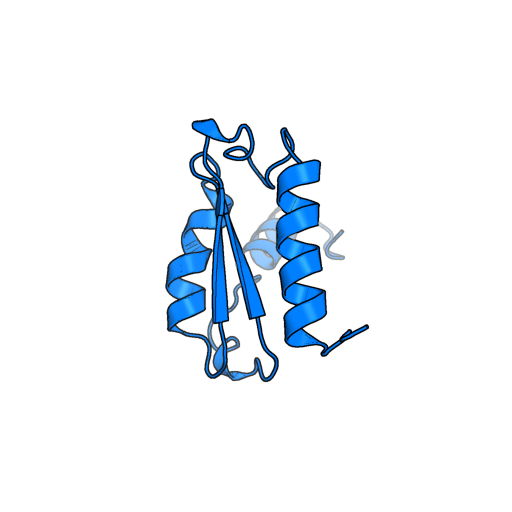 82 ? -3.596 -1.275 9.558 1.00 97.69 82 VAL A N 1
ATOM 594 C CA . VAL A 1 82 ? -3.501 -2.420 8.637 1.00 97.69 82 VAL A CA 1
ATOM 595 C C . VAL A 1 82 ? -4.129 -3.673 9.246 1.00 97.69 82 VAL A C 1
ATOM 597 O O . VAL A 1 82 ? -4.877 -4.361 8.564 1.00 97.69 82 VAL A O 1
ATOM 600 N N . LEU A 1 83 ? -3.856 -3.962 10.522 1.00 97.50 83 LEU A N 1
ATOM 601 C CA . LEU 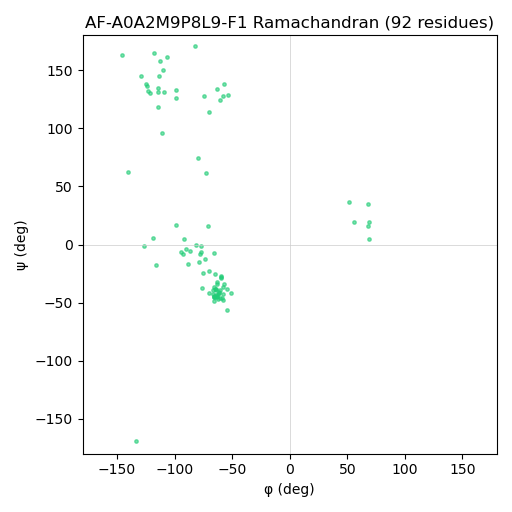A 1 83 ? -4.432 -5.120 11.209 1.00 97.50 83 LEU A CA 1
ATOM 602 C C . LEU A 1 83 ? -5.944 -4.969 11.390 1.00 97.50 83 LEU A C 1
ATOM 604 O O . LEU A 1 83 ? -6.660 -5.909 11.084 1.00 97.50 83 LEU A O 1
ATOM 608 N N . ALA A 1 84 ? -6.433 -3.781 11.763 1.00 97.56 84 ALA A N 1
ATOM 609 C CA . ALA A 1 84 ? -7.873 -3.527 11.826 1.00 97.56 84 ALA A CA 1
ATOM 610 C C . ALA A 1 84 ? -8.560 -3.776 10.470 1.00 97.56 84 ALA A C 1
ATOM 612 O O . ALA A 1 84 ? -9.592 -4.435 10.411 1.00 97.56 84 ALA A O 1
ATOM 613 N N . TRP A 1 85 ? -7.950 -3.327 9.367 1.00 97.75 85 TRP A N 1
ATOM 614 C CA . TRP A 1 85 ? -8.471 -3.605 8.027 1.00 97.75 85 TRP A CA 1
ATOM 615 C C . TRP A 1 85 ? -8.455 -5.100 7.682 1.00 97.75 85 TRP A C 1
ATOM 617 O O . TRP A 1 85 ? -9.389 -5.598 7.055 1.00 97.75 85 TRP A O 1
ATOM 627 N N . LEU A 1 86 ? -7.407 -5.828 8.080 1.00 97.12 86 LEU A N 1
ATOM 628 C CA . LEU A 1 86 ? -7.338 -7.278 7.887 1.00 97.12 86 LEU A CA 1
ATOM 629 C C . LEU A 1 86 ? -8.434 -7.999 8.678 1.00 97.12 86 LEU A C 1
ATOM 631 O O . LEU A 1 86 ? -9.078 -8.881 8.115 1.00 97.12 86 LEU A O 1
ATOM 635 N N . ASP A 1 87 ? -8.671 -7.607 9.931 1.00 96.44 87 ASP A N 1
ATOM 636 C CA . ASP A 1 87 ? -9.715 -8.188 10.781 1.00 96.44 87 ASP A CA 1
ATOM 637 C C . ASP A 1 87 ? -11.105 -7.993 10.155 1.00 96.44 87 ASP A C 1
ATOM 639 O O . ASP A 1 87 ? -11.876 -8.949 10.034 1.00 96.44 87 ASP A O 1
ATOM 643 N N . GLU A 1 88 ? -11.392 -6.779 9.669 1.00 95.94 88 GLU A N 1
ATOM 644 C CA . GLU A 1 88 ? -12.631 -6.445 8.955 1.00 95.94 88 GLU A CA 1
ATOM 645 C C . GLU A 1 88 ? -12.775 -7.225 7.637 1.00 95.94 88 GLU A C 1
ATOM 647 O O . GLU A 1 88 ? -13.844 -7.752 7.332 1.00 95.94 88 GLU A O 1
ATOM 652 N N . THR A 1 89 ? -11.699 -7.325 6.854 1.00 95.50 89 THR A N 1
ATOM 653 C CA . THR A 1 89 ? -11.727 -7.912 5.503 1.00 95.50 89 THR A CA 1
ATOM 654 C C . THR A 1 89 ? -11.791 -9.436 5.524 1.00 95.50 89 THR A C 1
ATOM 656 O O . THR A 1 89 ? -12.453 -10.043 4.683 1.00 95.50 89 THR A O 1
ATOM 659 N N . LEU A 1 90 ? -11.091 -10.071 6.466 1.00 93.56 90 LEU A N 1
ATOM 660 C CA . LEU A 1 90 ? -11.032 -11.528 6.591 1.00 93.56 90 LEU A CA 1
ATOM 661 C C . LEU A 1 90 ? -12.126 -12.085 7.507 1.00 93.56 90 LEU A C 1
ATOM 663 O O . LEU A 1 90 ? -12.253 -13.302 7.630 1.00 93.56 90 LEU A O 1
ATOM 667 N N . GLY A 1 91 ? -12.928 -11.217 8.129 1.00 80.00 91 GLY A N 1
ATOM 668 C CA . GLY A 1 91 ? -14.023 -11.632 8.994 1.00 80.00 91 GLY A CA 1
ATOM 669 C C . GLY A 1 91 ? -13.538 -12.289 10.282 1.00 80.00 91 GLY A C 1
ATOM 670 O O . GLY A 1 91 ? -14.209 -13.188 10.789 1.00 80.00 91 GLY A O 1
ATOM 671 N N . ALA A 1 92 ? -12.410 -11.836 10.840 1.00 61.12 92 ALA A N 1
ATOM 672 C CA . ALA A 1 92 ? -12.023 -12.167 12.210 1.00 61.12 92 ALA A CA 1
ATOM 673 C C . ALA A 1 92 ? -12.931 -11.396 13.186 1.00 61.12 92 ALA A C 1
ATOM 675 O O . ALA A 1 92 ? -12.500 -10.540 13.951 1.00 61.12 92 ALA A O 1
ATOM 676 N N . SER A 1 93 ? -14.234 -11.662 13.111 1.00 51.09 93 SER A N 1
ATOM 677 C CA . SER A 1 93 ? -15.169 -11.290 14.160 1.00 51.09 93 SER A CA 1
ATOM 678 C C . SER A 1 93 ? -14.868 -12.196 15.348 1.00 51.09 93 SER A C 1
ATOM 680 O O . SER A 1 93 ? -14.998 -13.416 15.241 1.00 51.09 93 SER A O 1
ATOM 682 N N . GLY A 1 94 ? -14.392 -11.603 16.442 1.00 46.22 94 GLY A N 1
ATOM 683 C CA . GLY A 1 94 ? -14.482 -12.238 17.757 1.00 46.22 94 GLY A CA 1
ATOM 684 C C . GLY A 1 94 ? -15.932 -12.441 18.177 1.00 46.22 94 GLY A C 1
ATOM 685 O O . GLY A 1 94 ? -16.805 -11.696 17.672 1.00 46.22 94 GLY A O 1
#

Mean predicted aligned error: 4.47 Å

Sequence (94 aa):
MQGVDNLTDFIAASCALTLEGRVADIRCPVLLTTAEGDPMSKGAEALAAELPGPATLLRFTSAEGAGDHCSMRNRTLLNRRVLAWLDETLGASG

Radius of gyration: 16.32 Å; Cα contacts (8 Å, |Δi|>4): 110; chains: 1; bounding box: 41×29×36 Å